Protein AF-A0A968VFU2-F1 (afdb_monomer_lite)

Structure (mmCIF, N/CA/C/O backbone):
data_AF-A0A968VFU2-F1
#
_entry.id   AF-A0A968VFU2-F1
#
loop_
_atom_site.group_PDB
_atom_site.id
_atom_site.type_symbol
_atom_site.label_atom_id
_atom_site.label_alt_id
_atom_site.label_comp_id
_atom_site.label_asym_id
_atom_site.label_entity_id
_atom_site.label_seq_id
_atom_site.pdbx_PDB_ins_code
_atom_site.Cartn_x
_atom_site.Cartn_y
_atom_site.Cartn_z
_atom_site.occupancy
_atom_site.B_iso_or_equiv
_atom_site.auth_seq_id
_atom_site.auth_comp_id
_atom_site.auth_asym_id
_atom_site.auth_atom_id
_atom_site.pdbx_PDB_model_num
ATOM 1 N N . MET A 1 1 ? 3.982 19.204 14.310 1.00 63.53 1 MET A N 1
ATOM 2 C CA . MET A 1 1 ? 3.951 17.731 14.216 1.00 63.53 1 MET A CA 1
ATOM 3 C C . MET A 1 1 ? 3.180 17.207 15.406 1.00 63.53 1 MET A C 1
ATOM 5 O O . MET A 1 1 ? 3.519 17.577 16.521 1.00 63.53 1 MET A O 1
ATOM 9 N N . THR A 1 2 ? 2.145 16.412 15.173 1.00 76.19 2 THR A N 1
ATOM 10 C CA . THR A 1 2 ? 1.402 15.718 16.232 1.00 76.19 2 THR A CA 1
ATOM 11 C C . THR A 1 2 ? 2.155 14.435 16.575 1.00 76.19 2 THR A C 1
ATOM 13 O O . THR A 1 2 ? 2.577 13.728 15.661 1.00 76.19 2 THR A O 1
ATOM 16 N N . THR A 1 3 ? 2.372 14.132 17.855 1.00 93.38 3 THR A N 1
ATOM 17 C CA . THR A 1 3 ? 2.999 12.854 18.235 1.00 93.38 3 THR A CA 1
ATOM 18 C C . THR A 1 3 ? 1.984 11.713 18.145 1.00 93.38 3 THR A C 1
ATOM 20 O O . THR A 1 3 ? 0.777 11.943 18.224 1.00 93.38 3 THR A O 1
ATOM 23 N N . LEU A 1 4 ? 2.458 10.470 18.002 1.00 90.12 4 LEU A N 1
ATOM 24 C CA . LEU A 1 4 ? 1.580 9.294 17.997 1.00 90.12 4 LEU A CA 1
ATOM 25 C C . LEU A 1 4 ? 0.703 9.244 19.259 1.00 90.12 4 LEU A C 1
ATOM 27 O O . LEU A 1 4 ? -0.494 9.006 19.160 1.00 90.12 4 LEU A O 1
ATOM 31 N N . ASN A 1 5 ? 1.281 9.540 20.426 1.00 90.94 5 ASN A N 1
ATOM 32 C CA . ASN A 1 5 ? 0.548 9.538 21.693 1.00 90.94 5 ASN A CA 1
ATOM 33 C C . ASN A 1 5 ? -0.568 10.591 21.712 1.00 90.94 5 ASN A C 1
ATOM 35 O O . ASN A 1 5 ? -1.694 10.270 22.070 1.00 90.94 5 ASN A O 1
ATOM 39 N N . GLN A 1 6 ? -0.292 11.810 21.236 1.00 92.69 6 GLN A N 1
ATOM 40 C CA . GLN A 1 6 ? -1.312 12.860 21.122 1.00 92.69 6 GLN A CA 1
ATOM 41 C C . GLN A 1 6 ? -2.436 12.472 20.150 1.00 92.69 6 GLN A C 1
ATOM 43 O O . GLN A 1 6 ? -3.602 12.770 20.393 1.00 92.69 6 GLN A O 1
ATOM 48 N N . ALA A 1 7 ? -2.109 11.792 19.048 1.00 93.06 7 ALA A N 1
ATOM 49 C CA . ALA A 1 7 ? -3.117 11.303 18.113 1.00 93.06 7 ALA A CA 1
ATOM 50 C C . ALA A 1 7 ? -3.993 10.205 18.741 1.00 93.06 7 ALA A C 1
ATOM 52 O O . ALA A 1 7 ? -5.211 10.230 18.578 1.00 93.06 7 ALA A O 1
ATOM 53 N N . LEU A 1 8 ? -3.394 9.274 19.490 1.00 93.44 8 LEU A N 1
ATOM 54 C CA . LEU A 1 8 ? -4.121 8.209 20.185 1.00 93.44 8 LEU A CA 1
ATOM 55 C C . LEU A 1 8 ? -5.072 8.761 21.249 1.00 93.44 8 LEU A C 1
ATOM 57 O O . LEU A 1 8 ? -6.211 8.311 21.316 1.00 93.44 8 LEU A O 1
ATOM 61 N N . GLU A 1 9 ? -4.644 9.759 22.025 1.00 94.94 9 GLU A N 1
ATOM 62 C CA . GLU A 1 9 ? -5.496 10.425 23.019 1.00 94.94 9 GLU A CA 1
ATOM 63 C C . GLU A 1 9 ? -6.761 11.011 22.381 1.00 94.94 9 GLU A C 1
ATOM 65 O O . GLU A 1 9 ? -7.854 10.830 22.912 1.00 94.94 9 GLU A O 1
ATOM 70 N N . ILE A 1 10 ? -6.630 11.654 21.215 1.00 93.88 10 ILE A N 1
ATOM 71 C CA . ILE A 1 10 ? -7.761 12.226 20.470 1.00 93.88 10 ILE A CA 1
ATOM 72 C C . ILE A 1 10 ? -8.676 11.122 19.928 1.00 93.88 10 ILE A C 1
ATOM 74 O O . ILE A 1 10 ? -9.896 11.221 20.044 1.00 93.88 10 ILE A O 1
ATOM 78 N N . ILE A 1 11 ? -8.105 10.059 19.356 1.00 93.56 11 ILE A N 1
ATOM 79 C CA . ILE A 1 11 ? -8.873 8.932 18.804 1.00 93.56 11 ILE A CA 1
ATOM 80 C C . ILE A 1 11 ? -9.662 8.216 19.906 1.00 93.56 11 ILE A C 1
ATOM 82 O O . ILE A 1 11 ? -10.810 7.839 19.685 1.00 93.56 11 ILE A O 1
ATOM 86 N N . GLN A 1 12 ? -9.090 8.085 21.104 1.00 94.19 12 GLN A N 1
ATOM 87 C CA . GLN A 1 12 ? -9.763 7.487 22.258 1.00 94.19 12 GLN A CA 1
ATOM 88 C C . GLN A 1 12 ? -10.983 8.287 22.737 1.00 94.19 12 GLN A C 1
ATOM 90 O O . GLN A 1 12 ? -11.856 7.704 23.376 1.00 94.19 12 GLN A O 1
ATOM 95 N N . GLN A 1 13 ? -11.081 9.585 22.418 1.00 96.38 13 GLN A N 1
ATOM 96 C CA . GLN A 1 13 ? -12.275 10.388 22.721 1.00 96.38 13 GLN A CA 1
ATOM 97 C C . GLN A 1 13 ? -13.440 10.133 21.752 1.00 96.38 13 GLN A C 1
ATOM 99 O O . GLN A 1 13 ? -14.555 10.591 22.004 1.00 96.38 13 GLN A O 1
ATOM 104 N N . LEU A 1 14 ? -13.210 9.441 20.631 1.00 96.06 14 LEU A N 1
ATOM 105 C CA . LEU A 1 14 ? -14.273 9.124 19.682 1.00 96.06 14 LEU A CA 1
ATOM 106 C C . LEU A 1 14 ? -15.179 8.003 20.226 1.00 96.06 14 LEU A C 1
ATOM 108 O O . LEU A 1 14 ? -14.696 7.113 20.929 1.00 96.06 14 LEU A O 1
ATOM 112 N N . PRO A 1 15 ? -16.473 7.977 19.864 1.00 97.75 15 PRO A N 1
ATOM 113 C CA . PRO A 1 15 ? -17.337 6.820 20.089 1.00 97.75 15 PRO A CA 1
ATOM 114 C C . PRO A 1 15 ? -16.741 5.541 19.494 1.00 97.75 15 PRO A C 1
ATOM 116 O O . PRO A 1 15 ? -16.052 5.598 18.475 1.00 97.75 15 PRO A O 1
ATOM 119 N N . HIS A 1 16 ? -17.048 4.385 20.087 1.00 95.88 16 HIS A N 1
ATOM 120 C CA . HIS A 1 16 ? -16.445 3.111 19.684 1.00 95.88 16 HIS A CA 1
ATOM 121 C C . HIS A 1 16 ? -16.642 2.808 18.189 1.00 95.88 16 HIS A C 1
ATOM 123 O O . HIS A 1 16 ? -15.669 2.553 17.485 1.00 95.88 16 HIS A O 1
ATOM 129 N N . ASP A 1 17 ? -17.856 3.004 17.675 1.00 97.00 17 ASP A N 1
ATOM 130 C CA . ASP A 1 17 ? -18.187 2.829 16.256 1.00 97.00 17 ASP A CA 1
ATOM 131 C C . ASP A 1 17 ? -17.340 3.731 15.337 1.00 97.00 17 ASP A C 1
ATOM 133 O O . ASP A 1 17 ? -16.941 3.343 14.238 1.00 97.00 17 ASP A O 1
ATOM 137 N N . GLN A 1 18 ? -17.022 4.950 15.787 1.00 96.62 18 GLN A N 1
ATOM 138 C CA . GLN A 1 18 ? -16.165 5.866 15.033 1.00 96.62 18 GLN A CA 1
ATOM 139 C C . GLN A 1 18 ? -14.689 5.466 15.102 1.00 96.62 18 GLN A C 1
ATOM 141 O O . GLN A 1 18 ? -13.969 5.671 14.125 1.00 96.62 18 GLN A O 1
ATOM 146 N N . GLN A 1 19 ? -14.238 4.875 16.212 1.00 96.94 19 GLN A N 1
ATOM 147 C CA . GLN A 1 19 ? -12.897 4.294 16.305 1.00 96.94 19 GLN A CA 1
ATOM 148 C C . GLN A 1 19 ? -12.752 3.112 15.336 1.00 96.94 19 GLN A C 1
ATOM 150 O O . GLN A 1 19 ? -11.774 3.055 14.591 1.00 96.94 19 GLN A O 1
ATOM 155 N N . GLU A 1 20 ? -13.741 2.216 15.277 1.00 96.06 20 GLU A N 1
ATOM 156 C CA . GLU A 1 20 ? -13.758 1.094 14.328 1.00 96.06 20 GLU A CA 1
ATOM 157 C C . GLU A 1 20 ? -13.752 1.573 12.873 1.00 96.06 20 GLU A C 1
ATOM 159 O O . GLU A 1 20 ? -12.950 1.109 12.057 1.00 96.06 20 GLU A O 1
ATOM 164 N N . MET A 1 21 ? -14.587 2.563 12.551 1.00 96.06 21 MET A N 1
ATOM 165 C CA . MET A 1 21 ? -14.613 3.169 11.222 1.00 96.06 21 MET A CA 1
ATOM 166 C C . MET A 1 21 ? -13.266 3.816 10.866 1.00 96.06 21 MET A C 1
ATOM 168 O O . MET A 1 21 ? -12.781 3.670 9.742 1.00 96.06 21 MET A O 1
ATOM 172 N N . LEU A 1 22 ? -12.622 4.501 11.816 1.00 96.75 22 LEU A N 1
ATOM 173 C CA . LEU A 1 22 ? -11.313 5.113 11.598 1.00 96.75 22 LEU A CA 1
ATOM 174 C C . LEU A 1 22 ? -10.236 4.063 11.298 1.00 96.75 22 LEU A C 1
ATOM 176 O O . LEU A 1 22 ? -9.420 4.278 10.400 1.00 96.75 22 LEU A O 1
ATOM 180 N N . ILE A 1 23 ? -10.250 2.926 12.000 1.00 95.31 23 ILE A N 1
ATOM 181 C CA . ILE A 1 23 ? -9.331 1.809 11.739 1.00 95.31 23 ILE A CA 1
ATOM 182 C C . ILE A 1 23 ? -9.472 1.339 10.287 1.00 95.31 23 ILE A C 1
ATOM 184 O O . ILE A 1 23 ? -8.467 1.231 9.581 1.00 95.31 23 ILE A O 1
ATOM 188 N N . GLN A 1 24 ? -10.702 1.131 9.811 1.00 97.06 24 GLN A N 1
ATOM 189 C CA . GLN A 1 24 ? -10.958 0.698 8.433 1.00 97.06 24 GLN A CA 1
ATOM 190 C C . GLN A 1 24 ? -10.484 1.732 7.400 1.00 97.06 24 GLN A C 1
ATOM 192 O O . GLN A 1 24 ? -9.851 1.380 6.403 1.00 97.06 24 GLN A O 1
ATOM 197 N N . ILE A 1 25 ? -10.744 3.020 7.643 1.00 96.62 25 ILE A N 1
ATOM 198 C CA . ILE A 1 25 ? -10.302 4.107 6.757 1.00 96.62 25 ILE A CA 1
ATOM 199 C C . ILE A 1 25 ? -8.774 4.148 6.666 1.00 96.62 25 ILE A C 1
ATOM 201 O O . ILE A 1 25 ? -8.223 4.264 5.570 1.00 96.62 25 ILE A O 1
ATOM 205 N N . LEU A 1 26 ? -8.081 4.066 7.804 1.00 95.56 26 LEU A N 1
ATOM 206 C CA . LEU A 1 26 ? -6.620 4.120 7.842 1.00 95.56 26 LEU A CA 1
ATOM 207 C C . LEU A 1 26 ? -5.988 2.909 7.154 1.00 95.56 26 LEU A C 1
ATOM 209 O O . LEU A 1 26 ? -5.015 3.076 6.419 1.00 95.56 26 LEU A O 1
ATOM 213 N N . GLN A 1 27 ? -6.557 1.716 7.335 1.00 95.56 27 GLN A N 1
ATOM 214 C CA . GLN A 1 27 ? -6.100 0.507 6.648 1.00 95.56 27 GLN A CA 1
ATOM 215 C C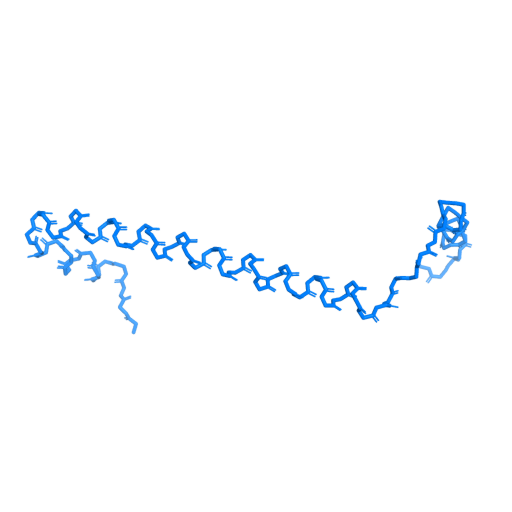 . GLN A 1 27 ? -6.201 0.642 5.126 1.00 95.56 27 GLN A C 1
ATOM 217 O O . GLN A 1 27 ? -5.213 0.390 4.436 1.00 95.56 27 GLN A O 1
ATOM 222 N N . HIS A 1 28 ? -7.346 1.094 4.603 1.00 95.88 28 HIS A N 1
ATOM 223 C CA . HIS A 1 28 ? -7.509 1.306 3.162 1.00 95.88 28 HIS A CA 1
ATOM 224 C C . HIS A 1 28 ? -6.525 2.344 2.622 1.00 95.88 28 HIS A C 1
ATOM 226 O O . HIS A 1 28 ? -5.818 2.076 1.656 1.00 95.88 28 HIS A O 1
ATOM 232 N N . ARG A 1 29 ? -6.395 3.494 3.292 1.00 95.12 29 ARG A N 1
ATOM 233 C CA . ARG A 1 29 ? -5.460 4.545 2.859 1.00 95.12 29 ARG A CA 1
ATOM 234 C C . ARG A 1 29 ? -4.011 4.069 2.840 1.00 95.12 29 ARG A C 1
ATOM 236 O O . ARG A 1 29 ? -3.268 4.436 1.937 1.00 95.12 29 ARG A O 1
ATOM 243 N N . LEU A 1 30 ? -3.600 3.253 3.811 1.00 95.12 30 LEU A N 1
ATOM 244 C CA . LEU A 1 30 ? -2.245 2.706 3.841 1.00 95.12 30 LEU A CA 1
ATOM 245 C C . LEU A 1 30 ? -2.000 1.737 2.676 1.00 95.12 30 LEU A C 1
ATOM 247 O O . LEU A 1 30 ? -0.932 1.768 2.066 1.00 95.12 30 LEU A O 1
ATOM 251 N N . GLN A 1 31 ? -2.985 0.896 2.349 1.00 94.38 31 GLN A N 1
ATOM 252 C CA . GLN A 1 31 ? -2.912 0.007 1.190 1.00 94.38 31 GLN A CA 1
ATOM 253 C C . GLN A 1 31 ? -2.848 0.790 -0.123 1.00 94.38 31 GLN A C 1
ATOM 255 O O . GLN A 1 31 ? -2.026 0.464 -0.977 1.00 94.38 31 GLN A O 1
ATOM 260 N N . ASP A 1 32 ? -3.672 1.825 -0.269 1.00 93.94 32 ASP A N 1
ATOM 261 C CA . ASP A 1 32 ? -3.702 2.657 -1.471 1.00 93.94 32 ASP A CA 1
ATOM 262 C C . ASP A 1 32 ? -2.402 3.447 -1.644 1.00 93.94 32 ASP A C 1
ATOM 264 O O . ASP A 1 32 ? -1.842 3.464 -2.736 1.00 93.94 32 ASP A O 1
ATOM 268 N N . ASN A 1 33 ? -1.851 4.011 -0.566 1.00 93.69 33 ASN A N 1
ATOM 269 C CA . ASN A 1 33 ? -0.549 4.677 -0.614 1.00 93.69 33 ASN A CA 1
ATOM 270 C C . ASN A 1 33 ? 0.557 3.715 -1.048 1.00 93.69 33 ASN A C 1
ATOM 272 O O . ASN A 1 33 ? 1.312 4.030 -1.961 1.00 93.69 33 ASN A O 1
ATOM 276 N N . ARG A 1 34 ? 0.604 2.510 -0.467 1.00 92.31 34 ARG A N 1
ATOM 277 C CA . ARG A 1 34 ? 1.595 1.500 -0.854 1.00 92.31 34 ARG A CA 1
ATOM 278 C C . ARG A 1 34 ? 1.433 1.058 -2.311 1.00 92.31 34 ARG A C 1
ATOM 280 O O . ARG A 1 34 ? 2.421 0.801 -2.987 1.00 92.31 34 ARG A O 1
ATOM 287 N N . ARG A 1 35 ? 0.197 0.962 -2.811 1.00 93.00 35 ARG A N 1
ATOM 288 C CA . ARG A 1 35 ? -0.069 0.680 -4.232 1.00 93.00 35 ARG A CA 1
ATOM 289 C C . ARG A 1 35 ? 0.427 1.807 -5.131 1.00 93.00 35 ARG A C 1
ATOM 291 O O . ARG A 1 35 ? 1.019 1.513 -6.161 1.00 93.00 35 ARG A O 1
ATOM 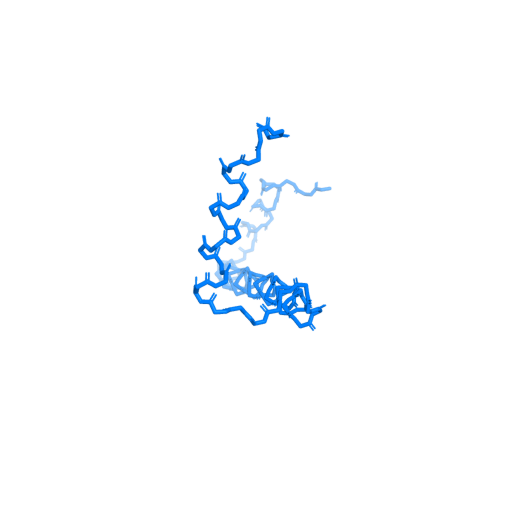298 N N . ASN A 1 36 ? 0.216 3.059 -4.737 1.00 93.00 36 ASN A N 1
ATOM 299 C CA . ASN A 1 36 ? 0.689 4.219 -5.488 1.00 93.00 36 ASN A CA 1
ATOM 300 C C . ASN A 1 36 ? 2.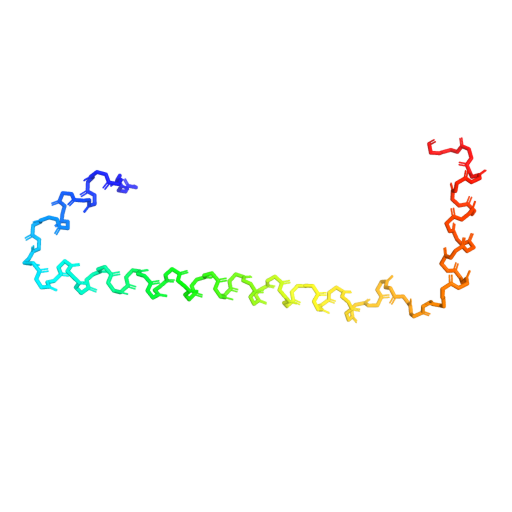220 4.301 -5.507 1.00 93.00 36 ASN A C 1
ATOM 302 O O . ASN A 1 36 ? 2.784 4.601 -6.551 1.00 93.00 36 ASN A O 1
ATOM 306 N N . GLU A 1 37 ? 2.888 3.986 -4.393 1.00 92.50 37 GLU A N 1
ATOM 307 C CA . GLU A 1 37 ? 4.353 3.870 -4.333 1.00 92.50 37 GLU A CA 1
ATOM 308 C C . GLU A 1 37 ? 4.862 2.801 -5.309 1.00 92.50 37 GLU A C 1
ATOM 310 O O . GLU A 1 37 ? 5.710 3.086 -6.146 1.00 92.50 37 GLU A O 1
ATOM 315 N N . ILE A 1 38 ? 4.274 1.598 -5.284 1.00 89.25 38 ILE A N 1
ATOM 316 C CA . ILE A 1 38 ? 4.640 0.514 -6.210 1.00 89.25 38 ILE A CA 1
ATOM 317 C C . ILE A 1 38 ? 4.391 0.914 -7.670 1.00 89.25 38 ILE A C 1
ATOM 319 O O . ILE A 1 38 ? 5.194 0.589 -8.540 1.00 89.25 38 ILE A O 1
ATOM 323 N N . ALA A 1 39 ? 3.278 1.594 -7.954 1.00 92.75 39 ALA A N 1
ATOM 324 C CA . ALA A 1 39 ? 2.967 2.061 -9.300 1.00 92.75 39 ALA A CA 1
ATOM 325 C C . ALA A 1 39 ? 3.989 3.100 -9.780 1.00 92.75 39 ALA A C 1
ATOM 327 O O . ALA A 1 39 ? 4.480 2.982 -10.898 1.00 92.75 39 ALA A O 1
ATOM 328 N N . ALA A 1 40 ? 4.362 4.054 -8.924 1.00 91.06 40 ALA A N 1
ATOM 329 C CA . ALA A 1 40 ? 5.382 5.048 -9.236 1.00 91.06 40 ALA A CA 1
ATOM 330 C C . ALA A 1 40 ? 6.751 4.395 -9.498 1.00 91.06 40 ALA A C 1
ATOM 332 O O . ALA A 1 40 ? 7.393 4.699 -10.502 1.00 91.06 40 ALA A O 1
ATOM 333 N N . ASP A 1 41 ? 7.168 3.445 -8.658 1.00 87.75 41 ASP A N 1
ATOM 334 C CA . ASP A 1 41 ? 8.420 2.701 -8.849 1.00 87.75 41 ASP A CA 1
ATOM 335 C C . ASP A 1 41 ? 8.407 1.883 -10.150 1.00 87.75 41 ASP A C 1
ATOM 337 O O . ASP A 1 41 ? 9.405 1.822 -10.876 1.00 87.75 41 ASP A O 1
ATOM 341 N N . ALA A 1 42 ? 7.266 1.269 -10.479 1.00 88.00 42 ALA A N 1
ATOM 342 C CA . ALA A 1 42 ? 7.092 0.524 -11.720 1.00 88.00 42 ALA A CA 1
ATOM 343 C C . ALA A 1 42 ? 7.131 1.441 -12.951 1.00 88.00 42 ALA A C 1
ATOM 345 O O . ALA A 1 42 ? 7.742 1.076 -13.953 1.00 88.00 42 ALA A O 1
ATOM 346 N N . GLU A 1 43 ? 6.526 2.630 -12.882 1.00 89.19 43 GLU A N 1
ATOM 347 C CA . GLU A 1 43 ? 6.594 3.641 -13.942 1.00 89.19 43 GLU A CA 1
ATOM 348 C C . GLU A 1 43 ? 8.029 4.124 -14.175 1.00 89.19 43 GLU A C 1
ATOM 350 O O . GLU A 1 43 ? 8.454 4.217 -15.327 1.00 89.19 43 GLU A O 1
ATOM 355 N N . VAL A 1 44 ? 8.800 4.365 -13.109 1.00 84.62 44 V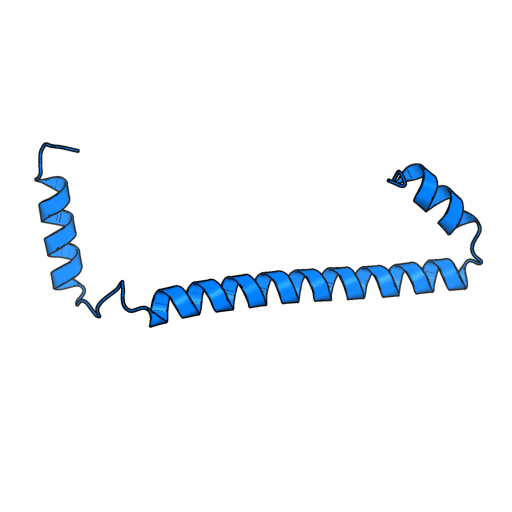AL A N 1
ATOM 356 C CA . VAL A 1 44 ? 10.231 4.703 -13.206 1.00 84.62 44 VAL A CA 1
ATOM 357 C C . VAL A 1 44 ? 11.008 3.561 -13.859 1.00 84.62 44 VAL A C 1
ATOM 359 O O . VAL A 1 44 ? 11.700 3.784 -14.850 1.00 84.62 44 VAL A O 1
ATOM 362 N N . SER A 1 45 ? 10.823 2.331 -13.377 1.00 79.44 45 SER A N 1
ATOM 363 C CA . SER A 1 45 ? 11.503 1.141 -13.910 1.00 79.44 45 SER A CA 1
ATOM 364 C C . SER A 1 45 ? 11.177 0.899 -15.392 1.00 79.44 45 SER A C 1
ATOM 366 O O . SER A 1 45 ? 12.048 0.551 -16.188 1.00 79.44 45 SER A O 1
ATOM 368 N N . LEU A 1 46 ? 9.916 1.104 -15.791 1.00 83.62 46 LEU A N 1
ATOM 369 C CA . LEU A 1 46 ? 9.488 1.004 -17.187 1.00 83.62 46 LEU A CA 1
ATOM 370 C C . LEU A 1 46 ? 10.059 2.136 -18.036 1.00 83.62 46 LEU A C 1
ATOM 372 O O . LEU A 1 46 ? 10.468 1.890 -19.167 1.00 83.62 46 LEU A O 1
ATOM 376 N N . ALA A 1 47 ? 10.106 3.363 -17.519 1.00 83.62 47 ALA A N 1
ATOM 377 C CA . ALA A 1 47 ? 10.711 4.484 -18.223 1.00 83.62 47 ALA A CA 1
ATOM 378 C C . ALA A 1 47 ? 12.219 4.275 -18.437 1.00 83.62 47 ALA A C 1
ATOM 380 O O . ALA A 1 47 ? 12.715 4.595 -19.513 1.00 83.62 47 ALA A O 1
ATOM 381 N N . GLU A 1 48 ? 12.939 3.714 -17.463 1.00 77.94 48 GLU A N 1
ATOM 382 C CA . GLU A 1 48 ? 14.351 3.324 -17.598 1.00 77.94 48 GLU A CA 1
ATOM 383 C C . GLU A 1 48 ? 14.540 2.229 -18.654 1.00 77.94 48 GLU A C 1
ATOM 385 O O . GLU A 1 48 ? 15.396 2.355 -19.527 1.00 77.94 48 GLU A O 1
ATOM 390 N N . TYR A 1 49 ? 13.683 1.204 -18.647 1.00 72.06 49 TYR A N 1
ATOM 391 C CA . TYR A 1 49 ? 13.684 0.161 -19.673 1.00 72.06 49 TYR A CA 1
ATOM 392 C C . TYR A 1 49 ? 13.406 0.723 -21.078 1.00 72.06 49 TYR A C 1
ATOM 394 O O . TYR A 1 49 ? 14.115 0.416 -22.035 1.00 72.06 49 TYR A O 1
ATOM 402 N N . HIS A 1 50 ? 12.394 1.586 -21.207 1.00 73.19 50 HIS A N 1
ATOM 403 C CA . HIS A 1 50 ? 11.999 2.206 -22.473 1.00 73.19 50 HIS A CA 1
ATOM 404 C C . HIS A 1 50 ? 12.960 3.294 -22.961 1.00 73.19 50 HIS A C 1
ATOM 406 O O . HIS A 1 50 ? 12.932 3.624 -24.144 1.00 73.19 50 HIS A O 1
ATOM 412 N N . ARG A 1 51 ? 13.813 3.847 -22.091 1.00 77.38 51 ARG A N 1
ATOM 413 C CA . ARG A 1 51 ? 14.882 4.784 -22.474 1.00 77.38 51 ARG A CA 1
ATOM 414 C C . ARG A 1 51 ? 16.079 4.108 -23.153 1.00 77.38 51 ARG A C 1
ATOM 416 O O . ARG A 1 51 ? 17.036 4.804 -23.470 1.00 77.38 51 ARG A O 1
ATOM 423 N N . GLU A 1 52 ? 16.008 2.802 -23.428 1.00 60.91 52 GLU A N 1
ATOM 424 C CA . GLU A 1 52 ? 16.974 2.064 -24.259 1.00 60.91 52 GLU A CA 1
ATOM 425 C C . GLU A 1 52 ? 18.441 2.163 -23.791 1.00 60.91 52 GLU A C 1
ATOM 427 O O . GLU A 1 52 ? 19.367 2.079 -24.595 1.00 60.91 52 GLU A O 1
ATOM 432 N N . GLU A 1 53 ? 18.704 2.244 -22.482 1.00 58.56 53 GLU A N 1
ATOM 433 C CA . GLU A 1 53 ? 20.077 2.010 -21.994 1.00 58.56 53 GLU A CA 1
ATOM 434 C C . GLU A 1 53 ? 20.481 0.527 -22.072 1.00 58.56 53 GLU A C 1
ATOM 436 O O . GLU A 1 53 ? 21.664 0.191 -22.011 1.00 58.56 53 GLU A O 1
ATOM 441 N N . LEU A 1 54 ? 19.519 -0.378 -22.279 1.00 63.31 54 LEU A N 1
ATOM 442 C CA . LEU A 1 54 ? 19.766 -1.807 -22.443 1.00 63.31 54 LEU A CA 1
ATOM 443 C C . LEU A 1 54 ? 19.262 -2.280 -23.803 1.00 63.31 54 LEU A C 1
ATOM 445 O O . LEU A 1 54 ? 18.065 -2.385 -24.060 1.00 63.31 54 LEU A O 1
ATOM 449 N N . HIS A 1 55 ? 20.219 -2.584 -24.672 1.00 64.88 55 HIS A N 1
ATOM 450 C CA . HIS A 1 55 ? 19.963 -3.143 -25.989 1.00 64.88 55 HIS A CA 1
ATOM 451 C C . HIS A 1 55 ? 19.648 -4.640 -25.844 1.00 64.88 55 HIS A C 1
ATOM 453 O O . HIS A 1 55 ? 20.251 -5.301 -24.992 1.00 64.88 55 HIS A O 1
ATOM 459 N N . PRO A 1 56 ? 18.747 -5.216 -26.661 1.00 67.75 56 PRO A N 1
ATOM 460 C CA . PRO A 1 56 ? 18.568 -6.661 -26.697 1.00 67.75 56 PRO A CA 1
ATOM 461 C C . PRO A 1 56 ? 19.904 -7.326 -27.049 1.00 67.75 56 PRO A C 1
ATOM 463 O O . PRO A 1 56 ? 20.437 -7.134 -28.138 1.00 67.75 56 PRO A O 1
ATOM 466 N N . GLN A 1 57 ? 20.440 -8.093 -26.102 1.00 74.06 57 GLN A N 1
ATOM 467 C CA . GLN A 1 57 ? 21.673 -8.857 -26.248 1.00 74.06 57 GLN A CA 1
ATOM 468 C C . GLN A 1 57 ? 21.361 -10.342 -26.089 1.00 74.06 57 GLN A C 1
ATOM 470 O O . GLN A 1 57 ? 20.575 -10.764 -25.238 1.00 74.06 57 GLN A O 1
ATOM 475 N N . THR A 1 58 ? 21.989 -11.157 -26.919 1.00 85.31 58 THR A N 1
ATOM 476 C CA . THR A 1 58 ? 21.974 -12.608 -26.785 1.00 85.31 58 THR A CA 1
ATOM 477 C C . THR A 1 58 ? 22.763 -13.032 -25.547 1.00 85.31 58 THR A C 1
ATOM 479 O O . THR A 1 58 ? 23.714 -12.373 -25.122 1.00 85.31 58 THR A O 1
ATOM 482 N N . ALA A 1 59 ? 22.423 -14.195 -24.986 1.00 84.75 59 ALA A N 1
ATOM 483 C CA . ALA A 1 59 ? 23.177 -14.764 -23.867 1.00 84.75 59 ALA A CA 1
ATOM 484 C C . ALA A 1 59 ? 24.679 -14.903 -24.192 1.00 84.75 59 ALA A C 1
ATOM 486 O O . ALA A 1 59 ? 25.525 -14.728 -23.318 1.00 84.75 59 ALA A O 1
ATOM 487 N N . THR A 1 60 ? 25.021 -15.174 -25.455 1.00 90.12 60 THR A N 1
ATOM 488 C CA . THR A 1 60 ? 26.406 -15.263 -25.927 1.00 90.12 60 THR A CA 1
ATOM 489 C C . THR A 1 60 ? 27.139 -13.923 -25.835 1.00 90.12 60 THR A C 1
ATOM 491 O O . THR A 1 60 ? 28.279 -13.901 -25.373 1.00 90.12 60 THR A O 1
ATOM 494 N N . GLU A 1 61 ? 26.495 -12.816 -26.216 1.00 86.19 61 GLU A N 1
ATOM 495 C CA . GLU A 1 61 ? 27.066 -11.462 -26.135 1.00 86.19 61 GLU A CA 1
ATOM 496 C C . GLU A 1 61 ? 27.303 -11.038 -24.679 1.00 86.19 61 GLU A C 1
ATOM 498 O O . GLU A 1 61 ? 28.380 -10.540 -24.351 1.00 86.19 61 GLU A O 1
ATOM 503 N N . ILE A 1 62 ? 26.361 -11.344 -23.781 1.00 86.50 62 ILE A N 1
ATOM 504 C CA . ILE A 1 62 ? 26.480 -11.038 -22.345 1.00 86.50 62 ILE A CA 1
ATOM 505 C C . ILE A 1 62 ? 27.608 -11.850 -21.695 1.00 86.50 62 ILE A C 1
ATOM 507 O O . ILE A 1 62 ? 28.420 -11.310 -20.941 1.00 86.50 62 ILE A O 1
ATOM 511 N N . ILE A 1 63 ? 27.701 -13.150 -21.998 1.00 90.69 63 ILE A N 1
ATOM 512 C CA . ILE A 1 63 ? 28.760 -14.017 -21.456 1.00 90.69 63 ILE A CA 1
ATOM 513 C C . ILE A 1 63 ? 30.143 -13.563 -21.941 1.00 90.69 63 ILE A C 1
ATOM 515 O O . ILE A 1 63 ? 31.115 -13.651 -21.187 1.00 90.69 63 ILE A O 1
ATOM 519 N N . LEU A 1 64 ? 30.253 -13.084 -23.184 1.00 90.88 64 LEU A N 1
ATOM 520 C CA . LEU A 1 64 ? 31.509 -12.572 -23.724 1.00 90.88 64 LEU A CA 1
ATOM 521 C C . LEU A 1 64 ? 31.933 -11.273 -23.024 1.00 90.88 64 LEU A C 1
ATOM 523 O O . LEU A 1 64 ? 33.073 -11.192 -22.568 1.00 90.88 64 LEU A O 1
ATOM 527 N N . ALA A 1 65 ? 31.016 -10.311 -22.878 1.00 85.19 65 ALA A N 1
ATOM 528 C CA . ALA A 1 65 ? 31.273 -9.046 -22.190 1.00 85.19 65 ALA A CA 1
ATOM 529 C C . ALA A 1 65 ? 31.692 -9.261 -20.724 1.00 85.19 65 ALA A C 1
ATOM 531 O O . ALA A 1 65 ? 32.673 -8.678 -20.266 1.00 85.19 65 ALA A O 1
ATOM 532 N N . LEU A 1 66 ? 31.024 -10.179 -20.014 1.00 86.50 66 LEU A N 1
ATOM 533 C CA . LEU A 1 66 ? 31.373 -10.545 -18.638 1.00 86.50 66 LEU A CA 1
ATOM 534 C C . LEU A 1 66 ? 32.786 -11.137 -18.528 1.00 86.50 66 LEU A C 1
ATOM 536 O O . LEU A 1 66 ? 33.530 -10.844 -17.595 1.00 86.50 66 LEU A O 1
ATOM 540 N N . ARG A 1 67 ? 33.180 -11.998 -19.472 1.00 90.75 67 ARG A N 1
ATOM 541 C CA . ARG A 1 67 ? 34.535 -12.569 -19.478 1.00 90.75 67 ARG A CA 1
ATOM 542 C C . ARG A 1 67 ? 35.595 -11.508 -19.752 1.00 90.75 67 ARG A C 1
ATOM 544 O O . ARG A 1 67 ? 36.669 -11.599 -19.172 1.00 90.75 67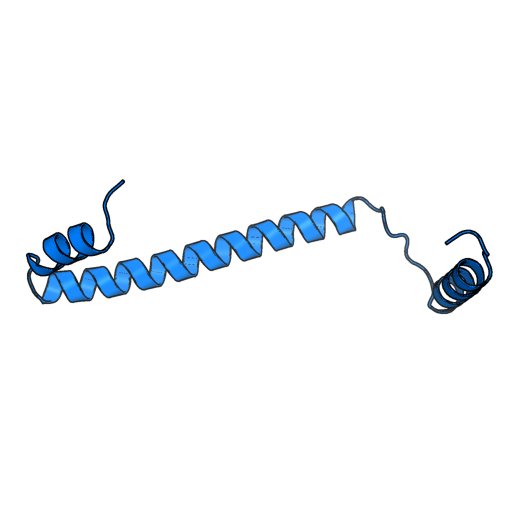 ARG A O 1
ATOM 551 N N . GLN A 1 68 ? 35.294 -10.527 -20.602 1.00 86.12 68 GLN A N 1
ATOM 552 C CA . GLN A 1 68 ? 36.193 -9.411 -20.901 1.00 86.12 68 GLN A CA 1
ATOM 553 C C . GLN A 1 68 ? 36.370 -8.491 -19.688 1.00 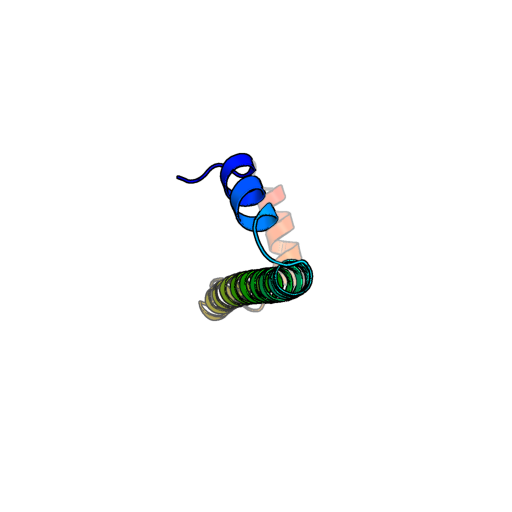86.12 68 GLN A C 1
ATOM 555 O O . GLN A 1 68 ? 37.504 -8.181 -19.344 1.00 86.12 68 GLN A O 1
ATOM 560 N N . SER A 1 69 ? 35.294 -8.144 -18.973 1.00 84.94 69 SER A N 1
ATOM 561 C CA . SER A 1 69 ? 35.392 -7.300 -17.772 1.00 84.94 69 SER A CA 1
ATOM 562 C C . SER A 1 69 ? 36.177 -7.961 -16.636 1.00 84.94 69 SER A C 1
ATOM 564 O O . SER A 1 69 ? 36.855 -7.283 -15.878 1.00 84.94 69 SER A O 1
ATOM 566 N N . LEU A 1 70 ? 36.110 -9.292 -16.517 1.00 84.50 70 LEU A N 1
ATOM 567 C CA . LEU A 1 70 ? 36.890 -10.063 -15.538 1.00 84.50 70 LEU A CA 1
ATOM 568 C C . LEU A 1 70 ? 38.370 -10.226 -15.925 1.00 84.50 70 LEU A C 1
ATOM 570 O O . LEU A 1 70 ? 39.167 -10.683 -15.108 1.00 84.50 70 LEU A O 1
ATOM 574 N N . GLN A 1 71 ? 38.727 -9.913 -17.171 1.00 80.19 71 GLN A N 1
ATOM 575 C CA . GLN A 1 71 ? 40.098 -9.967 -17.684 1.00 80.19 71 GLN A CA 1
ATOM 576 C C . GLN A 1 71 ? 40.763 -8.589 -17.724 1.00 80.19 71 GLN A C 1
ATOM 578 O O . GLN A 1 71 ? 41.969 -8.526 -17.960 1.00 80.19 71 GLN A O 1
ATOM 583 N N . ASP A 1 72 ? 40.008 -7.513 -17.489 1.00 69.94 72 ASP A N 1
ATOM 584 C CA . ASP A 1 72 ? 40.523 -6.149 -17.455 1.00 69.94 72 ASP A CA 1
ATOM 585 C C . ASP A 1 72 ? 41.115 -5.854 -16.060 1.00 69.94 72 ASP A C 1
ATOM 587 O O . ASP A 1 72 ? 40.384 -5.834 -15.069 1.00 69.94 72 ASP A O 1
ATOM 591 N N . PRO A 1 73 ? 42.439 -5.660 -15.921 1.00 59.41 73 PRO A N 1
ATOM 592 C CA . PRO A 1 73 ? 43.110 -5.602 -14.620 1.00 59.41 73 PRO A CA 1
ATOM 593 C C . PRO A 1 73 ? 42.988 -4.243 -13.900 1.00 59.41 73 PRO A C 1
ATOM 595 O O . PRO A 1 73 ? 43.774 -3.971 -12.995 1.00 59.41 73 PRO A O 1
ATOM 598 N N . GLN A 1 74 ? 42.064 -3.367 -14.313 1.00 58.34 74 GLN A N 1
ATOM 599 C CA . GLN A 1 74 ? 41.880 -2.021 -13.741 1.00 58.34 74 GLN A CA 1
ATOM 600 C C . GLN A 1 74 ? 40.549 -1.822 -12.990 1.00 58.34 74 GLN A C 1
ATOM 602 O O . GLN A 1 74 ? 40.117 -0.684 -12.809 1.00 58.34 74 GLN A O 1
ATOM 607 N N . LEU A 1 75 ? 39.931 -2.906 -12.511 1.00 50.41 75 LEU A N 1
ATOM 608 C CA . LEU A 1 75 ? 38.943 -2.861 -11.423 1.00 50.41 75 LEU A CA 1
ATOM 609 C C . LEU A 1 75 ? 39.584 -3.278 -10.096 1.00 50.41 75 LEU A C 1
ATOM 611 O O . LEU A 1 75 ? 40.275 -4.321 -10.080 1.00 50.41 75 LEU A O 1
#

Sequence (75 aa):
MTTLNQALEIIQQLPHDQQEMLIQILQHRLQDNRRNEIAADAEVSLAEYHREELHPQTATEIILALRQSLQDPQL

pLDDT: mean 86.19, std 11.52, range [50.41, 97.75]

Secondary structure (DSSP, 8-state):
---HHHHHHHHHTS-HHHHHHHHHHHHHHHHHHHHHHHHHHHHHHHHHHHTTSS----HHHHHHHHHHHTT-TT-

Foldseek 3Di:
DQDPVNVVVVLVPDDPVVNVVVVVVVVVVVVVVVVVVVVVVVVVVVVVVVVCPDDDDDPVRVVVVVVVVVVDPPD

Radius of gyration: 25.32 Å; chains: 1; bounding box: 61×33×50 Å